Protein AF-A0A656JLZ5-F1 (afdb_monomer)

Sequence (79 aa):
GVSHIAIKKRSKKGEFAGGPTTFKIETIFQLMSDCDVALISPQTINAQNKKHAFALPDTLNKYQHEAYKAACAGLMKSV

InterPro domains:
  IPR021378 Protein of unknown function DUF3010 [PF11215] (2-73)

Organism: NCBI:txid1194405

Solvent-accessible surface area (backbone atoms only — not comparable to full-atom values): 4778 Å² total; per-residue (Å²): 133,77,54,68,44,50,42,68,48,64,42,94,62,70,98,63,33,68,49,74,69,58,48,52,55,52,49,57,54,65,66,39,89,76,34,52,64,44,75,41,47,61,65,55,31,52,52,42,37,70,75,66,58,71,81,76,64,88,88,57,54,81,87,44,52,66,54,51,46,24,41,53,34,33,60,76,65,74,106

pLDDT: mean 91.02, std 8.4, range [50.16, 97.56]

Mean predicted aligned error: 4.08 Å

Foldseek 3Di:
DAAEAFAADFDCDDPGHDDPVNVVVLVVQVPDPRHHYDHDYPVLLVVQCVVPVDDDDPPDDPVCRVRVSRVSSCVVVVD

Nearest PDB structures (foldseek):
  6o0y-assembly1_A  TM=5.809E-01  e=8.475E-01  Streptococcus pyogenes
  8t78-assembly1_A  TM=5.342E-01  e=1.783E+00  Streptococcus pyogenes
  3ig4-assembly1_A  TM=4.728E-01  e=2.499E+00  Bacillus anthracis
  6m0x-assembly1_A  TM=5.364E-01  e=3.504E+00  Streptococcus thermophilus LMD-9

Structure (mmCIF, N/CA/C/O backbone):
data_AF-A0A656JLZ5-F1
#
_entry.id   AF-A0A656JLZ5-F1
#
loop_
_atom_site.group_PDB
_atom_site.id
_atom_site.type_symbol
_atom_site.label_atom_id
_atom_site.label_alt_id
_atom_site.label_comp_id
_atom_site.label_asym_id
_atom_site.label_entity_id
_atom_site.label_seq_id
_atom_site.pdbx_PDB_ins_code
_atom_site.Cartn_x
_atom_site.Cartn_y
_atom_site.Cartn_z
_atom_site.occupancy
_atom_site.B_iso_or_equiv
_atom_site.auth_seq_id
_atom_site.auth_comp_id
_atom_site.auth_asym_id
_atom_site.auth_atom_id
_atom_site.pdbx_PDB_model_num
ATOM 1 N N . GLY A 1 1 ? -17.975 -8.062 -1.966 1.00 83.25 1 GLY A N 1
ATOM 2 C CA . GLY A 1 1 ? -17.336 -6.740 -2.131 1.00 83.25 1 GLY A CA 1
ATOM 3 C C . GLY A 1 1 ? -15.916 -6.789 -1.600 1.00 83.25 1 GLY A C 1
ATOM 4 O O . GLY A 1 1 ? -15.483 -7.861 -1.195 1.00 83.25 1 GLY A O 1
ATOM 5 N N . VAL A 1 2 ? -15.197 -5.665 -1.615 1.00 89.94 2 VAL A N 1
ATOM 6 C CA . VAL A 1 2 ? -13.885 -5.527 -0.952 1.00 89.94 2 VAL A CA 1
ATOM 7 C C . VAL A 1 2 ? -14.123 -5.279 0.537 1.00 89.94 2 VAL A C 1
ATOM 9 O O . VAL A 1 2 ? -14.890 -4.381 0.862 1.00 89.94 2 VAL A O 1
ATOM 12 N N . SER A 1 3 ? -13.505 -6.075 1.413 1.00 93.31 3 SER A N 1
ATOM 13 C CA . SER A 1 3 ? -13.666 -5.966 2.874 1.00 93.31 3 SER A CA 1
ATOM 14 C C . SER A 1 3 ? -12.491 -5.294 3.585 1.00 93.31 3 SER A C 1
ATOM 16 O O . SER A 1 3 ? -12.664 -4.834 4.706 1.00 93.31 3 SER A O 1
ATOM 18 N N . HIS A 1 4 ? -11.309 -5.248 2.958 1.00 94.25 4 HIS A N 1
ATOM 19 C CA . HIS A 1 4 ? -10.099 -4.673 3.548 1.00 94.25 4 HIS A CA 1
ATOM 20 C C . HIS A 1 4 ? -9.313 -3.886 2.495 1.00 94.25 4 HIS A C 1
ATOM 22 O O . HIS A 1 4 ? -9.154 -4.337 1.356 1.00 94.25 4 HIS A O 1
ATOM 28 N N . ILE A 1 5 ? -8.779 -2.730 2.884 1.00 95.50 5 ILE A N 1
ATOM 29 C CA . ILE A 1 5 ? -7.917 -1.881 2.061 1.00 95.50 5 ILE A CA 1
ATOM 30 C C . ILE A 1 5 ? -6.657 -1.530 2.856 1.00 95.50 5 ILE A C 1
ATOM 32 O O . ILE A 1 5 ? -6.705 -0.926 3.924 1.00 95.50 5 ILE A O 1
ATOM 36 N N . ALA A 1 6 ? -5.497 -1.853 2.286 1.00 95.94 6 ALA A N 1
ATOM 37 C CA . ALA A 1 6 ? -4.200 -1.461 2.823 1.00 95.94 6 ALA A CA 1
ATOM 38 C C . ALA A 1 6 ? -3.650 -0.245 2.066 1.00 95.94 6 ALA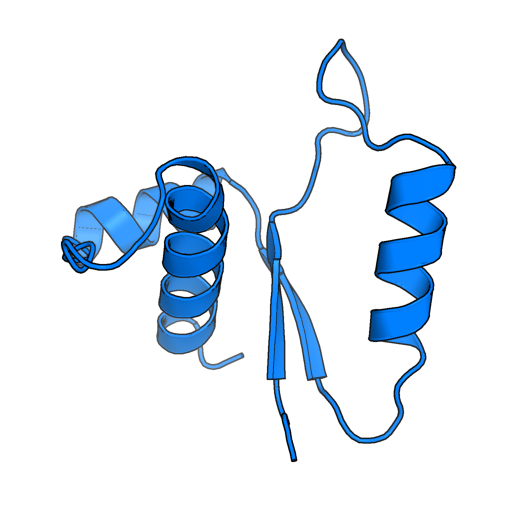 A C 1
ATOM 40 O O . ALA A 1 6 ? -3.391 -0.309 0.863 1.00 95.94 6 ALA A O 1
ATOM 41 N N . ILE A 1 7 ? -3.407 0.855 2.777 1.00 95.25 7 ILE A N 1
ATOM 42 C CA . ILE A 1 7 ? -2.854 2.093 2.220 1.00 95.25 7 ILE A CA 1
ATOM 43 C C . ILE A 1 7 ? -1.435 2.294 2.754 1.00 95.25 7 ILE A C 1
ATOM 45 O O . ILE A 1 7 ? -1.200 2.353 3.961 1.00 95.25 7 ILE A O 1
ATOM 49 N N . LYS A 1 8 ? -0.453 2.441 1.857 1.00 94.12 8 LYS A N 1
ATOM 50 C CA . LYS A 1 8 ? 0.920 2.792 2.249 1.00 94.12 8 LYS A CA 1
ATOM 51 C C . LYS A 1 8 ? 0.946 4.203 2.837 1.00 94.12 8 LYS A C 1
ATOM 53 O O . LYS A 1 8 ? 0.729 5.187 2.131 1.00 94.12 8 LYS A O 1
ATOM 58 N N . LYS A 1 9 ? 1.287 4.304 4.121 1.00 91.62 9 LYS A N 1
ATOM 59 C CA . LYS A 1 9 ? 1.390 5.571 4.847 1.00 91.62 9 LYS A CA 1
ATOM 60 C C . LYS A 1 9 ? 2.462 6.468 4.224 1.00 91.62 9 LYS A C 1
ATOM 62 O O . LYS A 1 9 ? 3.585 6.030 3.959 1.00 91.62 9 LYS A O 1
ATOM 67 N N . ARG A 1 10 ? 2.120 7.740 4.031 1.00 86.44 10 ARG A N 1
ATOM 68 C CA . ARG A 1 10 ? 3.013 8.775 3.490 1.00 86.44 10 ARG A CA 1
ATOM 69 C C . ARG A 1 10 ? 3.768 9.505 4.602 1.00 86.44 10 ARG A C 1
ATOM 71 O O . ARG A 1 10 ? 3.355 9.516 5.763 1.00 86.44 10 ARG A O 1
ATOM 78 N N . SER A 1 11 ? 4.876 10.144 4.231 1.00 82.31 11 SER A N 1
ATOM 79 C CA . SER A 1 11 ? 5.596 11.059 5.120 1.00 82.31 11 SER A CA 1
ATOM 80 C C . SER A 1 11 ? 4.747 12.298 5.421 1.00 82.31 11 SER A C 1
ATOM 82 O O . SER A 1 11 ? 3.929 12.715 4.606 1.00 82.31 11 SER A O 1
ATOM 84 N N . LYS A 1 12 ? 4.942 12.912 6.594 1.00 79.31 12 LYS A N 1
ATOM 85 C CA . LYS A 1 12 ? 4.257 14.166 6.971 1.00 79.31 12 LYS A CA 1
ATOM 86 C C . LYS A 1 12 ? 4.989 15.428 6.488 1.00 79.31 12 LYS A C 1
ATOM 88 O O . LYS A 1 12 ? 4.440 16.517 6.582 1.00 79.31 12 LYS A O 1
ATOM 93 N N . LYS A 1 13 ? 6.241 15.290 6.036 1.00 78.06 13 LYS A N 1
ATOM 94 C CA . LYS A 1 13 ? 7.136 16.375 5.599 1.00 78.06 13 LYS A CA 1
ATOM 95 C C . LYS A 1 13 ? 8.021 15.897 4.437 1.00 78.06 13 LYS A C 1
ATOM 97 O O . LYS A 1 13 ? 8.230 14.689 4.300 1.00 78.06 13 LYS A O 1
ATOM 102 N N . GLY A 1 14 ? 8.559 16.841 3.661 1.00 79.44 14 GLY A N 1
ATOM 103 C CA . GLY A 1 14 ? 9.465 16.596 2.527 1.00 79.44 14 GLY A CA 1
ATOM 104 C C . GLY A 1 14 ? 8.748 16.348 1.194 1.00 79.44 14 GLY A C 1
ATOM 105 O O . GLY A 1 14 ? 7.521 16.335 1.143 1.00 79.44 14 GLY A O 1
ATOM 106 N N . GLU A 1 15 ? 9.512 16.115 0.122 1.00 70.00 15 GLU A N 1
ATOM 107 C CA . GLU A 1 15 ? 8.994 15.927 -1.252 1.00 70.00 15 GLU A CA 1
ATOM 108 C C . GLU A 1 15 ? 8.006 14.754 -1.402 1.00 70.00 15 GLU A C 1
ATOM 110 O O . GLU A 1 15 ? 7.190 14.727 -2.317 1.00 70.00 15 GLU A O 1
ATOM 115 N N . PHE A 1 16 ? 8.019 13.801 -0.466 1.00 69.19 16 PHE A N 1
ATOM 116 C CA . PHE A 1 16 ? 7.116 12.643 -0.458 1.00 69.19 16 PHE A CA 1
ATOM 117 C C . PHE A 1 16 ? 5.929 12.798 0.502 1.00 69.19 16 PHE A C 1
ATOM 119 O O . PHE A 1 16 ? 5.254 11.811 0.830 1.00 69.19 16 PHE A O 1
ATOM 126 N N . ALA A 1 17 ? 5.658 14.022 0.965 1.00 78.50 17 ALA A N 1
ATOM 127 C CA . ALA A 1 17 ? 4.498 14.306 1.794 1.00 78.50 17 ALA A CA 1
ATOM 128 C C . ALA A 1 17 ? 3.182 13.991 1.060 1.00 78.50 17 ALA A C 1
ATOM 130 O O . ALA A 1 17 ? 3.113 13.982 -0.173 1.00 78.50 17 ALA A O 1
ATOM 131 N N . GLY A 1 18 ? 2.141 13.651 1.819 1.00 76.94 18 GLY A N 1
ATOM 132 C CA . GLY A 1 18 ? 0.786 13.554 1.275 1.00 76.94 18 GLY A CA 1
ATOM 133 C C . GLY A 1 18 ? 0.262 14.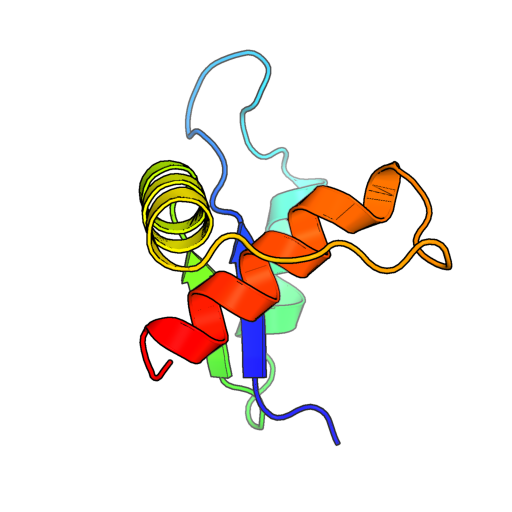948 0.923 1.00 76.94 18 GLY A C 1
ATOM 134 O O . GLY A 1 18 ? 0.341 15.855 1.747 1.00 76.94 18 GLY A O 1
ATOM 135 N N . GLY A 1 19 ? -0.257 15.120 -0.293 1.00 86.50 19 GLY A N 1
ATOM 136 C CA . GLY A 1 19 ? -0.920 16.353 -0.715 1.00 86.50 19 GLY A CA 1
ATOM 137 C C . GLY A 1 19 ? -2.416 16.356 -0.365 1.00 86.50 19 GLY A C 1
ATOM 138 O O . GLY A 1 19 ? -2.978 15.304 -0.041 1.00 86.50 19 GLY A O 1
ATOM 139 N N . PRO A 1 20 ? -3.100 17.507 -0.485 1.00 89.56 20 PRO A N 1
ATOM 140 C CA . PRO A 1 20 ? -4.524 17.627 -0.166 1.00 89.56 20 PRO A CA 1
ATOM 141 C C . PRO A 1 20 ? -5.405 16.691 -1.005 1.00 89.56 20 PRO A C 1
ATOM 143 O O . PRO A 1 20 ? -6.363 16.123 -0.489 1.00 89.56 20 PRO A O 1
ATOM 146 N N . THR A 1 21 ? -5.068 16.469 -2.279 1.00 90.56 21 THR A N 1
ATOM 147 C CA . THR A 1 21 ? -5.802 15.539 -3.154 1.00 90.56 21 THR A CA 1
ATOM 148 C C . THR A 1 21 ? -5.696 14.097 -2.667 1.00 90.56 21 THR A C 1
ATOM 150 O O . THR A 1 21 ? -6.707 13.419 -2.522 1.00 90.56 21 THR A O 1
ATOM 153 N N . THR A 1 22 ? -4.485 13.628 -2.355 1.00 88.50 22 THR A N 1
ATOM 154 C CA . THR A 1 22 ? -4.280 12.261 -1.854 1.00 88.50 22 THR A CA 1
ATOM 155 C C . THR A 1 22 ? -4.909 12.054 -0.481 1.00 88.50 22 THR A C 1
ATOM 157 O O . THR A 1 22 ? -5.434 10.980 -0.223 1.00 88.50 22 THR A O 1
ATOM 160 N N . PHE A 1 23 ? -4.912 13.089 0.367 1.00 88.44 23 PHE A N 1
ATOM 161 C CA . PHE A 1 23 ? -5.584 13.046 1.663 1.00 88.44 23 PHE A CA 1
ATOM 162 C C . PHE A 1 23 ? -7.096 12.844 1.504 1.00 88.44 23 PHE A C 1
ATOM 164 O O . PHE A 1 23 ? -7.648 11.938 2.110 1.00 88.44 23 PHE A O 1
ATOM 171 N N . LYS A 1 24 ? -7.753 13.605 0.617 1.00 93.94 24 LYS A N 1
ATOM 172 C CA . LYS A 1 24 ? -9.190 13.429 0.334 1.00 93.94 24 LYS A CA 1
ATOM 173 C C . LYS A 1 24 ? -9.519 12.026 -0.185 1.00 93.94 24 LYS A C 1
ATOM 175 O O . LYS A 1 24 ? -10.518 11.453 0.229 1.00 93.94 24 LYS A O 1
ATOM 180 N N . ILE A 1 25 ? -8.683 11.469 -1.066 1.00 93.00 25 ILE A N 1
ATOM 181 C CA . ILE A 1 25 ? -8.858 10.101 -1.582 1.00 93.00 25 ILE A CA 1
ATOM 182 C C . ILE A 1 25 ? -8.745 9.072 -0.449 1.00 93.00 25 ILE A C 1
ATOM 184 O O . ILE A 1 25 ? -9.585 8.186 -0.345 1.00 93.00 25 ILE A O 1
ATOM 188 N N . GLU A 1 26 ? -7.740 9.205 0.419 1.00 92.31 26 GLU A N 1
ATOM 189 C CA . GLU A 1 26 ? -7.585 8.352 1.603 1.00 92.31 26 GLU A CA 1
ATOM 190 C C . GLU A 1 26 ? -8.817 8.432 2.517 1.00 92.31 26 GLU A C 1
ATOM 192 O O . GLU A 1 26 ? -9.344 7.400 2.930 1.00 92.31 26 GLU A O 1
ATOM 197 N N . THR A 1 27 ? -9.318 9.645 2.767 1.00 93.12 27 THR A N 1
ATOM 198 C CA . THR A 1 27 ? -10.514 9.869 3.585 1.00 93.12 27 THR A CA 1
ATOM 199 C C . THR A 1 27 ? -11.749 9.191 2.997 1.00 93.12 27 THR A C 1
ATOM 201 O O . THR A 1 27 ? -12.520 8.612 3.750 1.00 93.12 27 THR A O 1
ATOM 204 N N . ILE A 1 28 ? -11.938 9.207 1.671 1.00 94.69 28 ILE A N 1
ATOM 205 C CA . ILE A 1 28 ? -13.073 8.515 1.034 1.00 94.69 28 ILE A CA 1
ATOM 206 C C . ILE A 1 28 ? -13.058 7.023 1.376 1.00 94.69 28 ILE A C 1
ATOM 208 O O . ILE A 1 28 ? -14.099 6.486 1.742 1.00 94.69 28 ILE A O 1
ATOM 212 N N . PHE A 1 29 ? -11.896 6.367 1.310 1.00 93.75 29 PHE A N 1
ATOM 213 C CA . PHE A 1 29 ? -11.789 4.959 1.697 1.00 93.75 29 PHE A CA 1
ATOM 214 C C . PHE A 1 29 ? -12.087 4.760 3.184 1.00 93.75 29 PHE A C 1
ATOM 216 O O . PHE A 1 29 ? -12.880 3.895 3.532 1.00 93.75 29 PHE A O 1
ATOM 223 N N . GLN A 1 30 ? -11.505 5.584 4.057 1.00 92.75 30 GLN A N 1
ATOM 224 C CA . GLN A 1 30 ? -11.702 5.490 5.511 1.00 92.75 30 GLN A CA 1
ATOM 225 C C . GLN A 1 30 ? -13.152 5.742 5.962 1.00 92.75 30 GLN A C 1
ATOM 227 O O . GLN A 1 30 ? -13.520 5.336 7.058 1.00 92.75 30 GLN A O 1
ATOM 232 N N . LEU A 1 31 ? -13.967 6.418 5.146 1.00 95.25 31 LEU A N 1
ATOM 233 C CA . LEU A 1 31 ? -15.386 6.662 5.423 1.00 95.25 31 LEU A CA 1
ATOM 234 C C . LEU A 1 31 ? -16.304 5.503 5.001 1.00 95.25 31 LEU A C 1
ATOM 236 O O . LEU A 1 31 ? -17.500 5.550 5.288 1.00 95.25 31 LEU A O 1
ATOM 240 N N . MET A 1 32 ? -15.790 4.481 4.312 1.00 93.62 32 MET A N 1
ATOM 241 C CA . MET A 1 32 ? -16.583 3.311 3.931 1.00 93.62 32 MET A CA 1
ATOM 242 C C . MET A 1 32 ? -16.896 2.460 5.170 1.00 93.62 32 MET A C 1
ATOM 244 O O . MET A 1 32 ? -15.988 1.920 5.789 1.00 93.62 32 MET A O 1
ATOM 248 N N . SER A 1 33 ? -18.178 2.304 5.517 1.00 90.31 33 SER A N 1
ATOM 249 C CA . SER A 1 33 ? -18.613 1.566 6.718 1.00 90.31 33 SER A CA 1
ATOM 250 C C . SER A 1 33 ? -18.344 0.061 6.662 1.00 90.31 33 SER A C 1
ATOM 252 O O . SER A 1 33 ? -18.181 -0.571 7.701 1.00 90.31 33 SER A O 1
ATOM 254 N N . ASP A 1 34 ? -18.288 -0.502 5.454 1.00 92.62 34 ASP A N 1
ATOM 255 C CA . ASP A 1 34 ? -18.261 -1.953 5.228 1.00 92.62 34 ASP A CA 1
ATOM 256 C C . ASP A 1 34 ? -16.862 -2.460 4.831 1.00 92.62 34 ASP A C 1
ATOM 258 O O . ASP A 1 34 ? -16.716 -3.568 4.307 1.00 92.62 34 ASP A O 1
ATOM 262 N N . CYS A 1 35 ? -15.829 -1.635 5.024 1.00 93.38 35 CYS A N 1
ATOM 263 C CA . CYS A 1 35 ? -14.454 -1.952 4.662 1.00 93.38 35 CYS A CA 1
ATOM 264 C C . CYS A 1 35 ? -13.483 -1.489 5.748 1.00 93.38 35 CYS A C 1
ATOM 266 O O . CYS A 1 35 ? -13.451 -0.308 6.087 1.00 93.38 35 CYS A O 1
ATOM 268 N N . ASP A 1 36 ? -12.631 -2.391 6.233 1.00 93.12 36 ASP A N 1
ATOM 269 C CA . ASP A 1 36 ? -11.528 -2.005 7.110 1.00 93.12 36 ASP A CA 1
ATOM 270 C C . ASP A 1 36 ? -10.415 -1.354 6.280 1.00 93.12 36 ASP A C 1
ATOM 272 O O . ASP A 1 36 ? -9.987 -1.882 5.248 1.00 93.12 36 ASP A O 1
ATOM 276 N N . VAL A 1 37 ? -9.953 -0.180 6.701 1.00 94.56 37 VAL A N 1
ATOM 277 C CA . VAL A 1 37 ? -8.920 0.581 6.000 1.00 94.56 37 VAL A CA 1
ATOM 278 C C . VAL A 1 37 ? -7.740 0.815 6.925 1.00 94.56 37 VAL A C 1
ATOM 280 O O . VAL A 1 37 ? -7.798 1.621 7.854 1.00 94.56 37 VAL A O 1
ATOM 283 N N . ALA A 1 38 ? -6.610 0.185 6.607 1.00 94.38 38 ALA A N 1
ATOM 284 C CA . ALA A 1 38 ? -5.397 0.294 7.402 1.00 94.38 38 ALA A CA 1
ATOM 285 C C . ALA A 1 38 ? -4.279 1.058 6.700 1.00 94.38 38 ALA A C 1
ATOM 287 O O . ALA A 1 38 ? -3.896 0.784 5.561 1.00 94.38 38 ALA A O 1
ATOM 288 N N . LEU A 1 39 ? -3.666 1.970 7.454 1.00 93.69 39 LEU A N 1
ATOM 289 C CA . LEU A 1 39 ? -2.457 2.675 7.047 1.00 93.69 39 LEU A CA 1
ATOM 290 C C . LEU A 1 39 ? -1.212 1.897 7.475 1.00 93.69 39 LEU A C 1
ATOM 292 O O . LEU A 1 39 ? -0.885 1.808 8.662 1.00 93.69 39 LEU A O 1
ATOM 296 N N . ILE A 1 40 ? -0.459 1.391 6.504 1.00 95.12 40 ILE A N 1
ATOM 297 C CA . ILE A 1 40 ? 0.731 0.574 6.743 1.00 95.12 40 ILE A CA 1
ATOM 298 C C . ILE A 1 40 ? 1.988 1.404 6.514 1.00 95.12 40 ILE A C 1
ATOM 300 O O . ILE A 1 40 ? 2.178 2.009 5.459 1.00 95.12 40 ILE A O 1
ATOM 304 N N . SER A 1 41 ? 2.874 1.437 7.511 1.00 93.69 41 SER A N 1
ATOM 305 C CA . SER A 1 41 ? 4.130 2.178 7.394 1.00 93.69 41 SER A CA 1
ATOM 306 C C . SER A 1 41 ? 5.045 1.575 6.314 1.00 93.69 41 SER A C 1
ATOM 308 O O . SER A 1 41 ? 5.101 0.348 6.180 1.00 93.69 41 SER A O 1
ATOM 310 N N . PRO A 1 42 ? 5.823 2.392 5.578 1.00 94.19 42 PRO A N 1
ATOM 311 C CA . PRO A 1 42 ? 6.819 1.879 4.639 1.00 94.19 42 PRO A CA 1
ATOM 312 C C . PRO A 1 42 ? 7.819 0.918 5.297 1.00 94.19 42 PRO A C 1
ATOM 314 O O . PRO A 1 42 ? 8.235 -0.058 4.674 1.00 94.19 42 PRO A O 1
ATOM 317 N N . GLN A 1 43 ? 8.172 1.153 6.568 1.00 94.62 43 GLN A N 1
ATOM 318 C CA . GLN A 1 43 ? 9.045 0.262 7.333 1.00 94.62 43 GLN A CA 1
ATOM 319 C C . GLN A 1 43 ? 8.414 -1.122 7.512 1.00 94.62 43 GLN A C 1
ATOM 321 O O . GLN A 1 43 ? 9.082 -2.128 7.289 1.00 94.62 43 GLN A O 1
ATOM 326 N N . THR A 1 44 ? 7.126 -1.178 7.863 1.00 95.38 44 THR A N 1
ATOM 327 C CA . THR A 1 44 ? 6.384 -2.438 8.009 1.00 95.38 44 THR A CA 1
ATOM 328 C C . THR A 1 44 ? 6.313 -3.190 6.685 1.00 95.38 44 THR A C 1
ATOM 330 O O . THR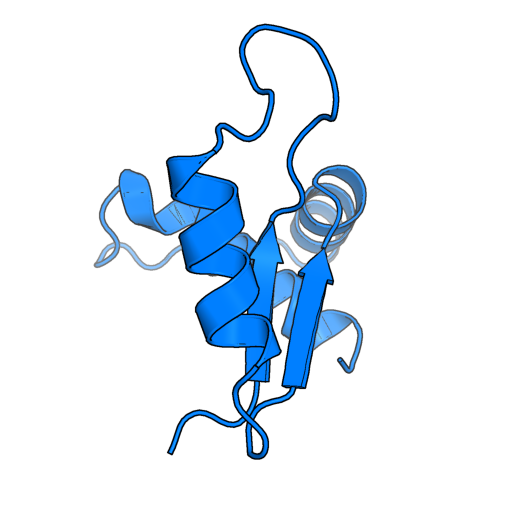 A 1 44 ? 6.611 -4.380 6.663 1.00 95.38 44 THR A O 1
ATOM 333 N N . ILE A 1 45 ? 5.988 -2.507 5.582 1.00 96.44 45 ILE A N 1
ATOM 334 C CA . ILE A 1 45 ? 5.931 -3.130 4.249 1.00 96.44 45 ILE A CA 1
ATOM 335 C C . ILE A 1 45 ? 7.285 -3.752 3.898 1.00 96.44 45 ILE A C 1
ATOM 337 O O . ILE A 1 45 ? 7.353 -4.916 3.514 1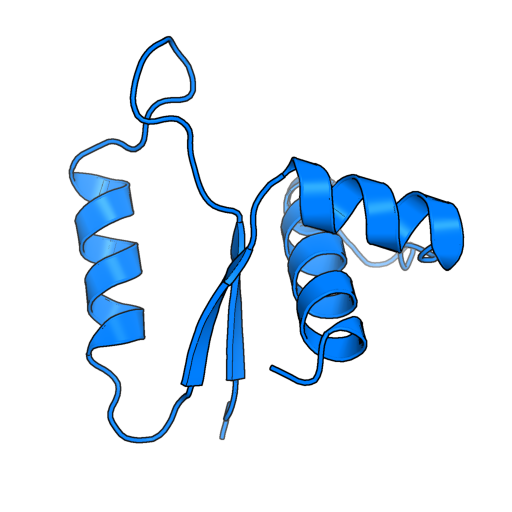.00 96.44 45 ILE A O 1
ATOM 341 N N . ASN A 1 46 ? 8.374 -3.004 4.090 1.00 95.56 46 ASN A N 1
ATOM 342 C CA . ASN A 1 46 ? 9.720 -3.488 3.799 1.00 95.56 46 ASN A CA 1
ATOM 343 C C . ASN A 1 46 ? 10.134 -4.656 4.702 1.00 95.56 46 ASN A C 1
ATOM 345 O O . ASN A 1 46 ? 10.760 -5.598 4.222 1.00 95.56 46 ASN A O 1
ATOM 349 N N . ALA A 1 47 ? 9.793 -4.610 5.992 1.00 96.00 47 ALA A N 1
ATOM 350 C CA . ALA A 1 47 ? 10.085 -5.689 6.930 1.00 96.00 47 ALA A CA 1
ATOM 351 C C . ALA A 1 47 ? 9.355 -6.983 6.538 1.00 96.00 47 ALA A C 1
ATOM 353 O O . ALA A 1 47 ? 9.986 -8.035 6.459 1.00 96.00 47 ALA A O 1
ATOM 354 N N . GLN A 1 48 ? 8.059 -6.896 6.220 1.00 96.19 48 GLN A N 1
ATOM 355 C CA . GLN A 1 48 ? 7.278 -8.055 5.781 1.00 96.19 48 GLN A CA 1
ATOM 356 C C . GLN A 1 48 ? 7.771 -8.588 4.435 1.00 96.19 48 GLN A C 1
ATOM 358 O O . GLN A 1 48 ? 7.973 -9.789 4.292 1.00 96.19 48 GLN A O 1
ATOM 363 N N . ASN A 1 49 ? 8.075 -7.703 3.483 1.00 95.56 49 ASN A N 1
ATOM 364 C CA . ASN A 1 49 ? 8.620 -8.102 2.189 1.00 95.56 49 ASN A CA 1
ATOM 365 C C . ASN A 1 49 ? 9.974 -8.816 2.318 1.00 95.56 49 ASN A C 1
ATOM 367 O O . ASN A 1 49 ? 10.219 -9.778 1.604 1.00 95.56 49 ASN A O 1
ATOM 371 N N .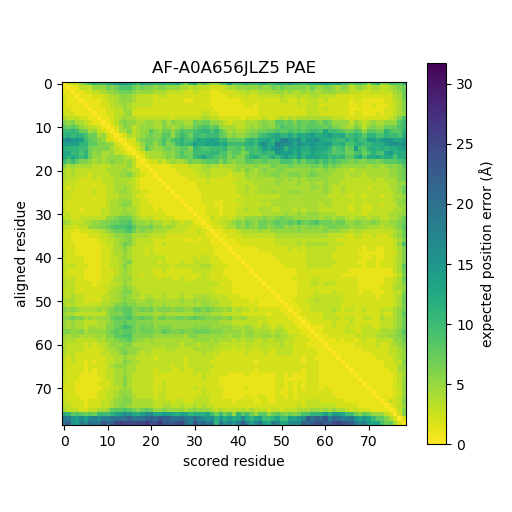 LYS A 1 50 ? 10.852 -8.380 3.233 1.00 95.56 50 LYS A N 1
ATOM 372 C CA . LYS A 1 50 ? 12.124 -9.072 3.507 1.00 95.56 50 LYS A CA 1
ATOM 373 C C . LYS A 1 50 ? 11.913 -10.435 4.164 1.00 95.56 50 LYS A C 1
ATOM 375 O O . LYS A 1 50 ? 12.620 -11.375 3.829 1.00 95.56 50 LYS A O 1
ATOM 380 N N . LYS A 1 51 ? 10.962 -10.531 5.095 1.00 96.12 51 LYS A N 1
ATOM 381 C CA . LYS A 1 51 ? 10.671 -11.764 5.835 1.00 96.12 51 LYS A CA 1
ATOM 382 C C . LYS A 1 51 ? 10.013 -12.834 4.959 1.00 96.12 51 LYS A C 1
ATOM 384 O O . LYS A 1 51 ? 10.321 -14.008 5.113 1.00 96.12 51 LYS A O 1
ATOM 389 N N . HIS A 1 52 ? 9.110 -12.426 4.072 1.00 94.56 52 HIS A N 1
ATOM 390 C CA . HIS A 1 52 ? 8.256 -13.330 3.299 1.00 94.56 52 HIS A CA 1
ATOM 391 C C . HIS A 1 52 ? 8.580 -13.370 1.801 1.00 94.56 52 HIS A C 1
ATOM 393 O O . HIS A 1 52 ? 7.967 -14.153 1.088 1.00 94.56 52 HIS A O 1
ATOM 399 N N . ALA A 1 53 ? 9.520 -12.541 1.331 1.00 94.50 53 ALA A N 1
ATOM 400 C CA . ALA A 1 53 ? 9.967 -12.473 -0.061 1.00 94.50 53 ALA A CA 1
ATOM 401 C C . ALA A 1 53 ? 8.797 -12.417 -1.061 1.00 94.50 53 ALA A C 1
ATOM 403 O O . ALA A 1 53 ? 8.636 -13.313 -1.887 1.00 94.50 53 ALA A O 1
ATOM 404 N N . PHE A 1 54 ? 7.953 -11.377 -0.975 1.00 94.50 54 PHE A N 1
ATOM 405 C CA . PHE A 1 54 ? 6.751 -11.292 -1.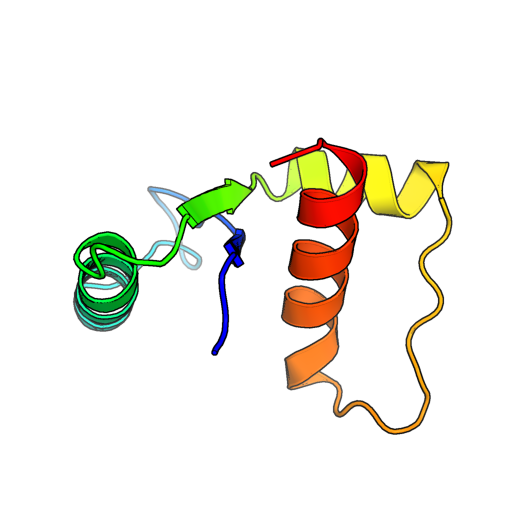808 1.00 94.50 54 PHE A CA 1
ATOM 406 C C . PHE A 1 54 ? 7.105 -11.343 -3.300 1.00 94.50 54 PHE A C 1
ATOM 408 O O . PHE A 1 54 ? 7.739 -10.430 -3.835 1.00 94.50 54 PHE A O 1
ATOM 415 N N . ALA A 1 55 ? 6.655 -12.402 -3.971 1.00 94.12 55 ALA A N 1
ATOM 416 C CA . ALA A 1 55 ? 6.756 -12.526 -5.414 1.00 94.12 55 ALA A CA 1
ATOM 417 C C . ALA A 1 55 ? 5.794 -11.532 -6.073 1.00 94.12 55 ALA A C 1
ATOM 419 O O . ALA A 1 55 ? 4.598 -11.512 -5.766 1.00 94.12 55 ALA A O 1
ATOM 420 N N . LEU A 1 56 ? 6.330 -10.692 -6.956 1.00 94.81 56 LEU A N 1
ATOM 421 C CA . LEU A 1 56 ? 5.544 -9.775 -7.771 1.00 94.81 56 LEU A CA 1
ATOM 422 C C . LEU A 1 56 ? 5.112 -10.517 -9.042 1.00 94.81 56 LEU A C 1
ATOM 424 O O . LEU A 1 56 ? 5.990 -10.992 -9.758 1.00 94.81 56 LEU A O 1
ATOM 428 N N . PRO A 1 57 ? 3.805 -10.632 -9.332 1.00 95.75 57 PRO A N 1
ATOM 429 C CA . PRO A 1 57 ? 3.343 -11.207 -10.590 1.00 95.75 57 PRO A CA 1
ATOM 430 C C . PRO A 1 57 ? 3.834 -10.398 -11.795 1.00 95.75 57 PRO A C 1
ATOM 432 O O . PRO A 1 57 ? 3.719 -9.172 -11.793 1.00 95.75 57 PRO A O 1
ATOM 435 N N . ASP A 1 58 ? 4.281 -11.076 -12.855 1.00 95.75 58 ASP A N 1
ATOM 436 C CA . ASP A 1 58 ? 4.755 -10.431 -14.095 1.00 95.75 58 ASP A CA 1
ATOM 437 C C . ASP A 1 58 ? 3.650 -9.662 -14.841 1.00 95.75 58 ASP A C 1
ATOM 439 O O . ASP A 1 58 ? 3.921 -8.816 -15.689 1.00 95.75 58 ASP A O 1
ATOM 443 N N . THR A 1 59 ? 2.385 -9.935 -14.512 1.00 96.88 59 THR A N 1
ATOM 444 C CA . THR A 1 59 ? 1.218 -9.226 -15.049 1.00 96.88 59 THR A CA 1
ATOM 445 C C . THR A 1 59 ? 1.021 -7.838 -14.439 1.00 9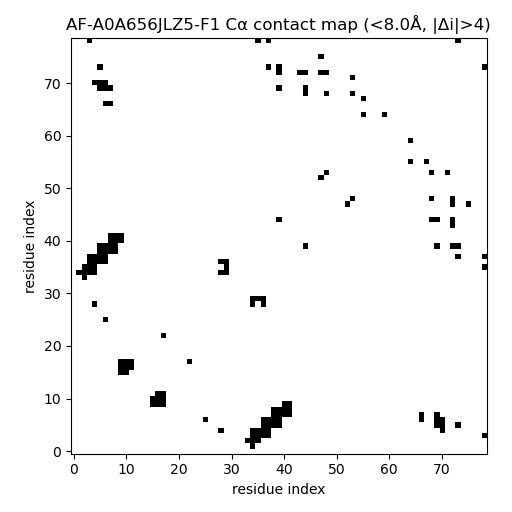6.88 59 THR A C 1
ATOM 447 O O . THR A 1 59 ? 0.206 -7.063 -14.946 1.00 96.88 59 THR A O 1
ATOM 450 N N . LEU A 1 60 ? 1.730 -7.505 -13.353 1.00 96.69 60 LEU A N 1
ATOM 451 C CA . LEU A 1 60 ? 1.641 -6.188 -12.738 1.00 96.69 60 LEU A CA 1
ATOM 452 C C . LEU A 1 60 ? 2.484 -5.164 -13.489 1.00 96.69 60 LEU A C 1
ATOM 454 O O . LEU A 1 60 ? 3.660 -5.353 -13.786 1.00 96.69 60 LEU A O 1
ATOM 458 N N . ASN A 1 61 ? 1.894 -3.992 -13.685 1.00 97.56 61 ASN A N 1
ATOM 459 C CA . ASN A 1 61 ? 2.650 -2.828 -14.100 1.00 97.56 61 ASN A CA 1
ATOM 460 C C . ASN A 1 61 ? 3.502 -2.307 -12.938 1.00 97.56 61 ASN A C 1
ATOM 462 O O . ASN A 1 61 ? 3.083 -2.326 -11.777 1.00 97.56 61 ASN A O 1
ATOM 466 N N . LYS A 1 62 ? 4.646 -1.690 -13.256 1.00 95.31 62 LYS A N 1
ATOM 467 C CA . LYS A 1 62 ? 5.583 -1.134 -12.261 1.00 95.31 62 LYS A CA 1
ATOM 468 C C . LYS A 1 62 ? 4.921 -0.204 -11.235 1.00 95.31 62 LYS A C 1
ATOM 470 O O . LYS A 1 62 ? 5.297 -0.217 -10.065 1.00 95.31 62 LYS A O 1
ATOM 475 N N . TYR A 1 63 ? 3.921 0.581 -11.645 1.00 94.81 63 TYR A N 1
ATOM 476 C CA . TYR A 1 63 ? 3.203 1.495 -10.747 1.00 94.81 63 TYR A CA 1
ATOM 477 C C . TYR A 1 63 ? 2.324 0.776 -9.704 1.00 94.81 63 TYR A C 1
ATOM 479 O O . TYR A 1 63 ? 1.962 1.377 -8.695 1.00 94.81 63 TYR A O 1
ATOM 487 N N . GLN A 1 64 ? 2.012 -0.507 -9.908 1.00 96.69 64 GLN A N 1
ATOM 488 C CA . GLN A 1 64 ? 1.185 -1.327 -9.013 1.00 96.69 64 GLN A CA 1
ATOM 4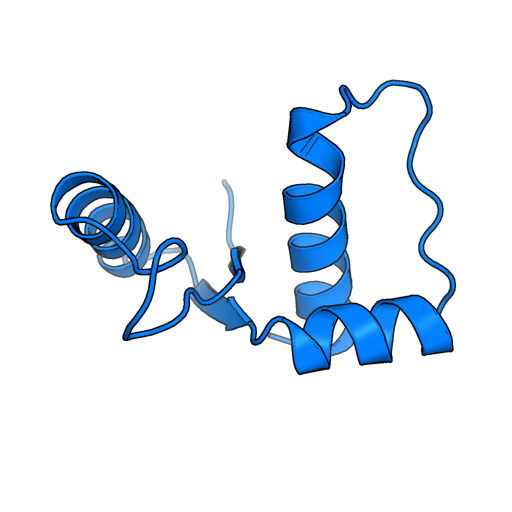89 C C . GLN A 1 64 ? 2.015 -2.074 -7.961 1.00 96.69 64 GLN A C 1
ATOM 491 O O . GLN A 1 64 ? 1.467 -2.514 -6.952 1.00 96.69 64 GLN A O 1
ATOM 496 N N . HIS A 1 65 ? 3.334 -2.194 -8.150 1.00 96.00 65 HIS A N 1
ATOM 497 C CA . HIS A 1 65 ? 4.195 -3.024 -7.297 1.00 96.00 65 HIS A CA 1
ATOM 498 C C . HIS A 1 65 ? 4.141 -2.612 -5.821 1.00 96.00 65 HIS A C 1
ATOM 500 O O . HIS A 1 65 ? 4.078 -3.456 -4.931 1.00 96.00 65 HIS A O 1
ATOM 506 N N . GLU A 1 66 ? 4.150 -1.308 -5.540 1.00 95.12 66 GLU A N 1
ATOM 507 C CA . GLU A 1 66 ? 4.121 -0.812 -4.162 1.00 95.12 66 GLU A CA 1
ATOM 508 C C . GLU A 1 66 ? 2.752 -1.008 -3.498 1.00 95.12 66 GLU A C 1
ATOM 510 O O . GLU A 1 66 ? 2.698 -1.275 -2.298 1.00 95.12 66 GLU A O 1
ATOM 515 N N . ALA A 1 67 ? 1.662 -0.933 -4.270 1.00 95.31 67 ALA A N 1
ATOM 516 C CA . ALA A 1 67 ? 0.319 -1.235 -3.780 1.00 95.31 67 ALA A CA 1
ATOM 517 C C . ALA A 1 67 ? 0.168 -2.733 -3.475 1.00 95.31 67 ALA A C 1
ATOM 519 O O . ALA A 1 67 ? -0.336 -3.095 -2.415 1.00 95.31 67 ALA A O 1
ATOM 520 N N . TYR A 1 68 ? 0.692 -3.601 -4.346 1.00 97.06 68 TYR A N 1
ATOM 521 C CA . TYR A 1 68 ? 0.696 -5.047 -4.126 1.00 97.06 68 TYR A CA 1
ATOM 522 C C . TYR A 1 68 ? 1.448 -5.425 -2.844 1.00 97.06 68 TYR A C 1
ATOM 524 O O . TYR A 1 68 ? 0.908 -6.116 -1.985 1.00 97.06 68 TYR A O 1
ATOM 532 N N . LYS A 1 69 ? 2.660 -4.890 -2.643 1.00 96.88 69 LYS A N 1
ATOM 533 C CA . LYS A 1 69 ? 3.416 -5.126 -1.402 1.00 96.88 69 LYS A CA 1
ATOM 534 C C . LYS A 1 69 ? 2.686 -4.610 -0.162 1.00 96.88 69 LYS A C 1
ATOM 536 O O . LYS A 1 69 ? 2.783 -5.236 0.890 1.00 96.88 69 LYS A O 1
ATOM 541 N N . ALA A 1 70 ? 1.982 -3.479 -0.262 1.00 96.75 70 ALA A N 1
ATOM 542 C CA . ALA A 1 70 ? 1.170 -2.967 0.838 1.00 96.75 70 ALA A CA 1
ATOM 543 C C . ALA A 1 70 ? 0.027 -3.935 1.182 1.00 96.75 70 ALA A C 1
ATOM 545 O O . ALA A 1 70 ? -0.148 -4.252 2.355 1.00 96.75 70 ALA A O 1
ATOM 546 N N . ALA A 1 71 ? -0.676 -4.465 0.177 1.00 95.81 71 ALA A N 1
ATOM 547 C CA . ALA A 1 71 ? -1.716 -5.473 0.370 1.00 95.81 71 ALA A CA 1
ATOM 548 C C . ALA A 1 71 ? -1.163 -6.753 1.020 1.00 95.81 71 ALA A C 1
ATOM 550 O O . ALA A 1 71 ? -1.694 -7.199 2.035 1.00 95.81 71 ALA A O 1
ATOM 551 N N . CYS A 1 72 ? -0.045 -7.291 0.519 1.00 96.19 72 CYS A N 1
ATOM 552 C CA . CYS A 1 72 ? 0.611 -8.454 1.125 1.00 96.19 72 CYS A CA 1
ATOM 553 C C . CYS A 1 72 ? 1.027 -8.187 2.579 1.00 96.19 72 CYS A C 1
ATOM 555 O O . CYS A 1 72 ? 0.817 -9.024 3.452 1.00 96.19 72 CYS A O 1
ATOM 557 N N . ALA A 1 73 ? 1.596 -7.012 2.864 1.00 96.25 73 ALA A N 1
ATOM 558 C CA . ALA A 1 73 ? 1.984 -6.640 4.221 1.00 96.25 73 ALA A CA 1
ATOM 559 C C . ALA A 1 73 ? 0.779 -6.483 5.165 1.00 96.25 73 ALA A C 1
ATOM 561 O O . ALA A 1 73 ? 0.912 -6.799 6.345 1.00 96.25 73 ALA A O 1
ATOM 562 N N . GLY A 1 74 ? -0.367 -6.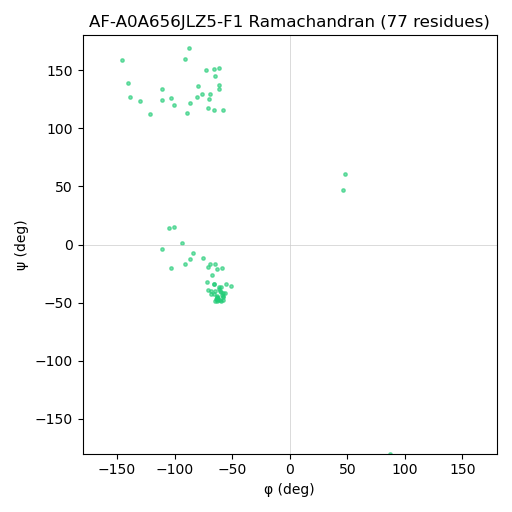012 4.661 1.00 94.56 74 GLY A N 1
ATOM 563 C CA . GLY A 1 74 ? -1.630 -5.966 5.405 1.00 94.56 74 GLY A CA 1
ATOM 564 C C . GLY A 1 74 ? -2.114 -7.362 5.771 1.00 94.56 74 GLY A C 1
ATOM 565 O O . GLY A 1 74 ? -2.324 -7.638 6.949 1.00 94.56 74 GLY A O 1
ATOM 566 N N . LEU A 1 75 ? -2.133 -8.265 4.784 1.00 93.44 75 LEU A N 1
ATOM 567 C CA . LEU A 1 75 ? -2.509 -9.669 4.962 1.00 93.44 75 LEU A CA 1
ATOM 568 C C . LEU A 1 75 ? -1.659 -10.368 6.038 1.00 93.44 75 LEU A C 1
ATOM 570 O O . LEU A 1 75 ? -2.179 -11.109 6.863 1.00 93.44 75 LEU A O 1
ATOM 574 N N . MET A 1 76 ? -0.343 -10.117 6.061 1.00 91.19 76 MET A N 1
ATOM 575 C CA . MET A 1 76 ? 0.569 -10.740 7.035 1.00 91.19 76 MET A CA 1
ATOM 576 C C . MET A 1 76 ? 0.403 -10.218 8.464 1.00 91.19 76 MET A C 1
ATOM 578 O O . MET A 1 76 ? 0.877 -10.852 9.407 1.00 91.19 76 MET A O 1
ATOM 582 N N . LYS A 1 77 ? -0.202 -9.042 8.642 1.00 75.25 77 LYS A N 1
ATOM 583 C CA . LYS A 1 77 ? -0.360 -8.422 9.959 1.00 75.25 77 LYS A CA 1
ATOM 584 C C . LYS A 1 77 ? -1.703 -8.777 10.614 1.00 75.25 77 LYS A C 1
ATOM 586 O O . LYS A 1 77 ? -1.942 -8.295 11.717 1.00 75.25 77 LYS A O 1
ATOM 591 N N . SER A 1 78 ? -2.533 -9.598 9.957 1.00 63.16 78 SER A N 1
ATOM 592 C CA . SER A 1 78 ? -3.934 -9.841 10.332 1.00 63.16 78 SER A CA 1
ATOM 593 C C . SER A 1 78 ? -4.662 -8.528 10.628 1.00 63.16 78 SER A C 1
ATOM 595 O O . SER A 1 78 ? -5.271 -8.379 11.686 1.00 63.16 78 SER A O 1
ATOM 597 N N . VAL A 1 79 ? -4.483 -7.552 9.731 1.00 50.16 79 VAL A N 1
ATOM 598 C CA . VAL A 1 79 ? -5.455 -6.463 9.604 1.00 50.16 79 VAL A CA 1
ATOM 599 C C . VAL A 1 79 ? -6.660 -7.045 8.895 1.00 50.16 79 VAL A C 1
ATOM 601 O O . VAL A 1 79 ? -6.438 -7.628 7.807 1.00 50.16 79 VAL A O 1
#

Secondary structure (DSSP, 8-state):
---EEEEEPPBSSSTTBPPHHHHHHHHHHHT-TTSEEEEE-HHHHHHHHHHH--PPPTTS-GGGHHHHHHHHHHHHTT-

Radius of gyration: 13.15 Å; Cα contacts (8 Å, |Δi|>4): 79; chains: 1; bounding box: 31×31×25 Å